Protein AF-A0A7J3EH25-F1 (afdb_monomer_lite)

pLDDT: mean 84.83, std 17.76, range [37.72, 96.88]

Secondary st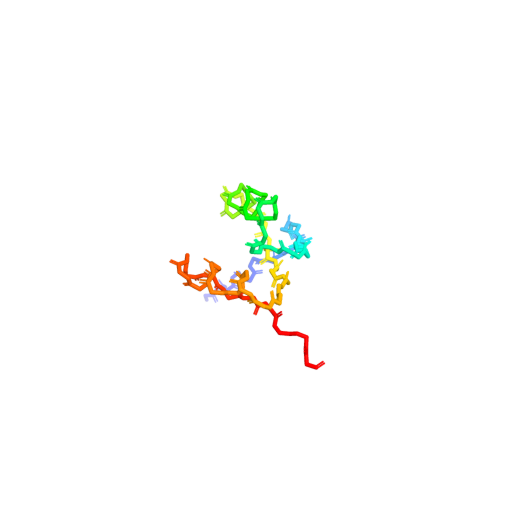ructure (DSSP, 8-state):
-------TTSS-EEEEETTTSHHHHHHHHHHTTSS-EEEEE--THHHHHHHHTT--PPP--

Radius of gyration: 13.91 Å; chains: 1; bounding box: 29×27×41 Å

Sequence (61 aa):
MKVELGGSEDRLNITVIGAGGTAGSFITDRLLKKDYNVFLCEKGEGVVKLQKKGLTATRVE

Structure (mmCIF, N/CA/C/O backbone):
data_AF-A0A7J3EH25-F1
#
_entry.id   AF-A0A7J3EH25-F1
#
loop_
_atom_site.group_PDB
_atom_site.id
_atom_site.type_symbol
_atom_site.label_atom_id
_atom_site.label_alt_id
_atom_site.label_comp_id
_atom_site.label_asym_id
_atom_site.label_entity_id
_atom_site.label_seq_id
_atom_site.pdbx_PDB_ins_code
_atom_site.Cartn_x
_atom_site.Cartn_y
_atom_site.Cartn_z
_atom_site.occupancy
_atom_site.B_iso_or_equiv
_atom_site.auth_seq_id
_atom_site.auth_comp_id
_atom_site.auth_asym_id
_atom_site.auth_atom_id
_atom_site.pdbx_PDB_model_num
ATOM 1 N N . MET A 1 1 ? -15.223 -20.544 30.226 1.00 41.97 1 MET A N 1
ATOM 2 C CA . MET A 1 1 ? -14.295 -19.544 29.660 1.00 41.97 1 MET A CA 1
ATOM 3 C C . MET A 1 1 ? -14.967 -18.991 28.414 1.00 41.97 1 MET A C 1
ATOM 5 O O . MET A 1 1 ? -15.157 -19.743 27.467 1.00 41.97 1 MET A O 1
ATOM 9 N N . LYS A 1 2 ? -15.491 -17.764 28.470 1.00 37.72 2 LYS A N 1
ATOM 10 C CA . LYS A 1 2 ? -16.142 -17.129 27.317 1.00 37.72 2 LYS A CA 1
ATOM 11 C C . LYS A 1 2 ? -15.022 -16.619 26.415 1.00 37.72 2 LYS A C 1
ATOM 13 O O . LYS A 1 2 ? -14.236 -15.788 26.853 1.00 37.72 2 LYS A O 1
ATOM 18 N N . VAL A 1 3 ? -14.901 -17.176 25.217 1.00 47.97 3 VAL A N 1
ATOM 19 C CA . VAL A 1 3 ? -14.026 -16.616 24.185 1.00 47.97 3 VAL A CA 1
ATOM 20 C C . VAL A 1 3 ? -14.809 -15.467 23.570 1.00 47.97 3 VAL A C 1
ATOM 22 O O . VAL A 1 3 ? -15.786 -15.690 22.858 1.00 47.97 3 VAL A O 1
ATOM 25 N N . GLU A 1 4 ? -14.440 -14.242 23.922 1.00 47.78 4 GLU A N 1
ATOM 26 C CA . GLU A 1 4 ? -14.943 -13.059 23.237 1.00 47.78 4 GLU A CA 1
ATOM 27 C C . GLU A 1 4 ? -14.241 -12.982 21.883 1.00 47.78 4 GLU A C 1
ATOM 29 O O . GLU A 1 4 ? -13.079 -12.593 21.774 1.00 47.78 4 GLU A O 1
ATOM 34 N N . LEU A 1 5 ? -14.945 -13.414 20.840 1.00 50.75 5 LEU A N 1
ATOM 35 C CA . LEU A 1 5 ? -14.596 -13.072 19.469 1.00 50.75 5 LEU A CA 1
ATOM 36 C C . LEU A 1 5 ? -14.953 -11.592 19.291 1.00 50.75 5 LEU A C 1
ATOM 38 O O . LEU A 1 5 ? -16.071 -11.267 18.900 1.00 50.75 5 LEU A O 1
ATOM 42 N N . GLY A 1 6 ? -14.035 -10.698 19.666 1.00 48.25 6 GLY A N 1
ATOM 43 C CA . GLY A 1 6 ? -14.152 -9.273 19.369 1.00 48.25 6 GLY A CA 1
ATOM 44 C C . GLY A 1 6 ? -14.269 -9.099 17.858 1.00 48.25 6 GLY A C 1
ATOM 45 O O . GLY A 1 6 ? -13.297 -9.314 17.134 1.00 48.25 6 GLY A O 1
ATOM 46 N N . GLY A 1 7 ? -15.479 -8.802 17.386 1.00 48.28 7 GLY A N 1
ATOM 47 C CA . GLY A 1 7 ? -15.786 -8.650 15.970 1.00 48.28 7 GLY A CA 1
ATOM 48 C C . GLY A 1 7 ? -14.902 -7.582 15.336 1.00 48.28 7 GLY A C 1
ATOM 49 O O . GLY A 1 7 ? -14.785 -6.469 15.838 1.00 48.28 7 GLY A O 1
ATOM 50 N N . SER A 1 8 ? -14.284 -7.919 14.210 1.00 58.78 8 SER A N 1
ATOM 51 C CA . SER A 1 8 ? -13.460 -7.032 13.388 1.00 58.78 8 SER A CA 1
ATOM 52 C C . SER A 1 8 ? -14.281 -5.992 12.603 1.00 58.78 8 SER A C 1
ATOM 54 O O . SER A 1 8 ? -13.875 -5.612 11.506 1.00 58.78 8 SER A O 1
ATOM 56 N N . GLU A 1 9 ? -15.456 -5.589 13.095 1.00 56.09 9 GLU A N 1
ATOM 57 C CA . GLU A 1 9 ? -16.425 -4.777 12.341 1.00 56.09 9 GLU A CA 1
ATOM 58 C C . GLU A 1 9 ? -16.072 -3.278 12.297 1.00 56.09 9 GLU A C 1
ATOM 60 O O . GLU A 1 9 ? -16.478 -2.599 11.358 1.00 56.09 9 GLU A O 1
ATOM 65 N N . ASP A 1 10 ? -15.235 -2.770 13.213 1.00 65.62 10 ASP A N 1
ATOM 66 C CA . ASP A 1 10 ? -14.897 -1.333 13.274 1.00 65.62 10 ASP A CA 1
ATOM 67 C C . ASP A 1 10 ? -13.646 -0.930 12.469 1.00 65.62 10 ASP A C 1
ATOM 69 O O . ASP A 1 10 ? -13.359 0.260 12.296 1.00 65.62 10 ASP A O 1
ATOM 73 N N . ARG A 1 11 ? -12.873 -1.894 11.952 1.00 80.56 11 ARG A N 1
ATOM 74 C CA . ARG A 1 11 ? -11.649 -1.588 11.194 1.00 80.56 11 ARG A CA 1
ATOM 75 C C . ARG A 1 11 ? -11.960 -1.380 9.721 1.00 80.56 11 ARG A C 1
ATOM 77 O O . ARG A 1 11 ? -12.301 -2.318 9.003 1.00 80.56 11 ARG A O 1
ATOM 84 N N . LEU A 1 12 ? -11.762 -0.151 9.244 1.00 92.19 12 LEU A N 1
ATOM 85 C CA . LEU A 1 12 ? -11.917 0.159 7.824 1.00 92.19 12 LEU A CA 1
ATOM 86 C C . LEU A 1 12 ? -10.910 -0.641 6.985 1.00 92.19 12 LEU A C 1
ATOM 88 O O . LEU A 1 12 ? -9.703 -0.639 7.249 1.00 92.19 12 LEU A O 1
ATOM 92 N N . ASN A 1 13 ? -11.426 -1.293 5.945 1.00 93.06 13 ASN A N 1
ATOM 93 C CA . ASN A 1 13 ? -10.626 -1.969 4.933 1.00 93.06 13 ASN A CA 1
ATOM 94 C C . ASN A 1 13 ? -10.130 -0.938 3.915 1.00 93.06 13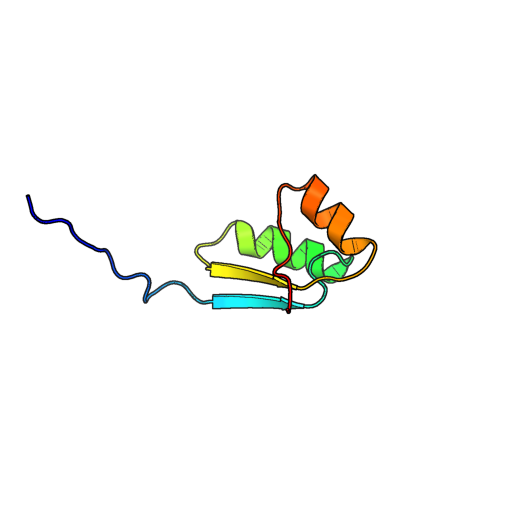 ASN A C 1
ATOM 96 O O . ASN A 1 13 ? -10.933 -0.241 3.295 1.00 93.06 13 ASN A O 1
ATOM 100 N N . ILE A 1 14 ? -8.816 -0.851 3.717 1.00 94.44 14 ILE A N 1
ATOM 101 C CA . ILE A 1 14 ? -8.209 0.079 2.760 1.00 94.44 14 ILE A CA 1
ATOM 102 C C . ILE A 1 14 ? -7.314 -0.703 1.810 1.00 94.44 14 ILE A C 1
ATOM 104 O O . ILE A 1 14 ? -6.361 -1.348 2.236 1.00 94.44 14 ILE A O 1
ATOM 108 N N . THR A 1 15 ? -7.591 -0.609 0.511 1.00 95.44 15 THR A N 1
ATOM 109 C CA . THR A 1 15 ? -6.718 -1.168 -0.528 1.00 95.44 15 THR A CA 1
ATOM 110 C C . THR A 1 15 ? -5.913 -0.056 -1.187 1.00 95.44 15 THR A C 1
ATOM 112 O O . THR A 1 15 ? -6.484 0.926 -1.658 1.00 95.44 15 THR A O 1
ATOM 115 N N . VAL A 1 16 ? -4.592 -0.217 -1.257 1.00 95.62 16 VAL A N 1
ATOM 116 C CA . VAL A 1 16 ? -3.695 0.698 -1.976 1.00 95.62 16 VAL A CA 1
ATOM 117 C C . VAL A 1 16 ? -3.247 0.035 -3.277 1.00 95.62 16 VAL A C 1
ATOM 119 O O . VAL A 1 16 ? -2.515 -0.952 -3.251 1.00 95.62 16 VAL A O 1
ATOM 122 N N . ILE A 1 17 ? -3.672 0.581 -4.418 1.00 95.31 17 ILE A N 1
ATOM 123 C CA . ILE A 1 17 ? -3.227 0.142 -5.750 1.00 95.31 17 ILE A CA 1
ATOM 124 C C . ILE A 1 17 ? -1.984 0.945 -6.143 1.00 95.31 17 ILE A C 1
ATOM 126 O O . ILE A 1 17 ? -1.989 2.17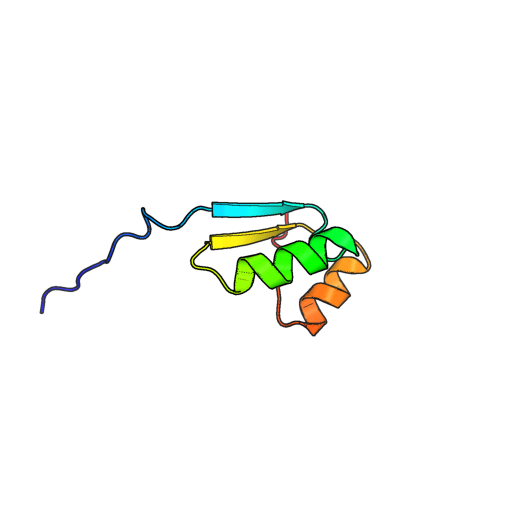3 -6.076 1.00 95.31 17 ILE A O 1
ATOM 130 N N . GLY A 1 18 ? -0.914 0.254 -6.537 1.00 95.56 18 GLY A N 1
ATOM 131 C CA . GLY A 1 18 ? 0.407 0.859 -6.729 1.00 95.56 18 GLY A CA 1
ATOM 132 C C . GLY A 1 18 ? 1.138 1.106 -5.404 1.00 95.56 18 GLY A C 1
ATOM 133 O O . GLY A 1 18 ? 1.818 2.122 -5.247 1.00 95.56 18 GLY A O 1
ATOM 134 N N . ALA A 1 19 ? 0.956 0.213 -4.423 1.00 96.69 19 ALA A N 1
ATOM 135 C CA . ALA A 1 19 ? 1.444 0.374 -3.050 1.00 96.69 19 ALA A CA 1
ATOM 136 C C . ALA A 1 19 ? 2.976 0.469 -2.910 1.00 96.69 19 ALA A C 1
ATOM 138 O O . ALA A 1 19 ? 3.470 1.035 -1.938 1.00 96.69 19 ALA A O 1
ATOM 139 N N . GLY A 1 20 ? 3.738 -0.069 -3.862 1.00 95.81 20 GLY A N 1
ATOM 140 C CA . GLY A 1 20 ? 5.201 -0.014 -3.895 1.00 95.81 20 GLY A CA 1
ATOM 141 C C . GLY A 1 20 ? 5.769 1.150 -4.718 1.00 95.81 20 GLY A C 1
ATOM 142 O O . GLY A 1 20 ? 6.980 1.393 -4.679 1.00 95.81 20 GLY A O 1
ATOM 143 N N . GLY A 1 21 ? 4.928 1.883 -5.453 1.00 96.19 21 GLY A N 1
ATOM 144 C CA . GLY A 1 21 ? 5.300 3.104 -6.169 1.00 96.19 21 GLY A CA 1
ATOM 145 C C . GLY A 1 21 ? 5.664 4.266 -5.234 1.00 96.19 21 GLY A C 1
ATOM 146 O O . GLY A 1 21 ? 5.434 4.212 -4.029 1.00 96.19 21 GLY A O 1
ATOM 147 N N . THR A 1 22 ? 6.225 5.354 -5.776 1.00 95.25 22 THR A N 1
ATOM 148 C CA . THR A 1 22 ? 6.686 6.509 -4.974 1.00 95.25 22 THR A CA 1
ATOM 149 C C . THR A 1 22 ? 5.579 7.084 -4.083 1.00 95.25 22 THR A C 1
ATOM 151 O O . THR A 1 22 ? 5.773 7.230 -2.878 1.00 95.25 22 THR A O 1
ATOM 154 N N . ALA A 1 23 ? 4.403 7.361 -4.655 1.00 96.06 23 ALA A N 1
ATOM 155 C CA . ALA A 1 23 ? 3.267 7.893 -3.904 1.00 96.06 23 ALA A CA 1
ATOM 156 C C . ALA A 1 23 ? 2.588 6.823 -3.031 1.00 96.06 23 ALA A C 1
ATOM 158 O O . ALA A 1 23 ? 2.305 7.069 -1.858 1.00 96.06 23 ALA A O 1
ATOM 159 N N . GLY A 1 24 ? 2.366 5.621 -3.575 1.00 96.56 24 GLY A N 1
ATOM 160 C CA . GLY A 1 24 ? 1.694 4.539 -2.854 1.00 96.56 24 GLY A CA 1
ATOM 161 C C . GLY A 1 24 ? 2.464 4.073 -1.621 1.00 96.56 24 GLY A C 1
ATOM 162 O O . GLY A 1 24 ? 1.854 3.834 -0.584 1.00 96.56 24 GLY A O 1
ATOM 163 N N . SER A 1 25 ? 3.797 4.048 -1.682 1.00 95.81 25 SER A N 1
ATOM 164 C CA . SER A 1 25 ? 4.658 3.685 -0.550 1.00 95.81 25 SER A CA 1
ATOM 165 C C . SER A 1 25 ? 4.528 4.690 0.598 1.00 95.81 25 SER A C 1
ATOM 167 O O . SER A 1 25 ? 4.396 4.298 1.755 1.00 95.81 25 SER A O 1
ATOM 169 N N . PHE A 1 26 ? 4.460 5.988 0.284 1.00 96.81 26 PHE A N 1
ATOM 170 C CA . PHE A 1 26 ? 4.258 7.037 1.286 1.00 96.81 26 PHE A CA 1
ATOM 171 C C . PHE A 1 26 ? 2.891 6.946 1.978 1.00 96.81 26 PHE A C 1
ATOM 173 O O . PHE A 1 26 ? 2.788 7.141 3.190 1.00 96.81 26 PHE A O 1
ATOM 180 N N . ILE A 1 27 ? 1.838 6.639 1.217 1.00 96.88 27 ILE A N 1
ATOM 181 C CA . ILE A 1 27 ?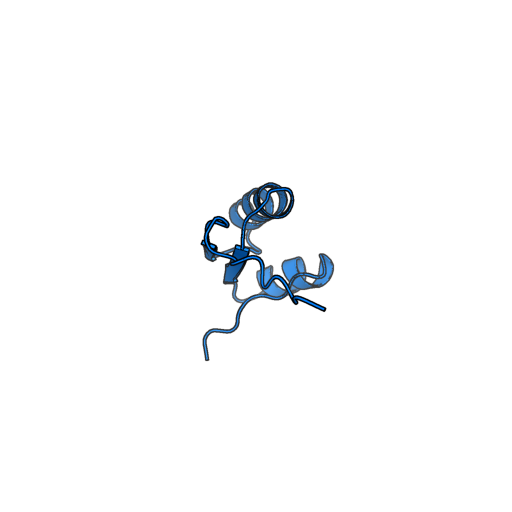 0.488 6.438 1.759 1.00 96.88 27 ILE A CA 1
ATOM 182 C C . ILE A 1 27 ? 0.453 5.165 2.615 1.00 96.88 27 ILE A C 1
ATOM 184 O O . ILE A 1 27 ? -0.015 5.205 3.753 1.00 96.88 27 ILE A O 1
ATOM 188 N N . THR A 1 28 ? 1.018 4.067 2.109 1.00 96.19 28 THR A N 1
ATOM 189 C CA . THR A 1 28 ? 1.116 2.774 2.803 1.00 96.19 28 THR A CA 1
ATOM 190 C C . THR A 1 28 ? 1.786 2.927 4.171 1.00 96.19 28 THR A C 1
ATOM 192 O O . THR A 1 28 ? 1.224 2.505 5.179 1.00 96.19 28 THR A O 1
ATOM 195 N N . ASP A 1 29 ? 2.920 3.633 4.243 1.00 95.75 29 ASP A N 1
ATOM 196 C CA . ASP A 1 29 ? 3.664 3.860 5.493 1.00 95.75 29 ASP A CA 1
ATOM 197 C C . ASP A 1 29 ? 2.867 4.642 6.552 1.00 95.75 29 ASP A C 1
ATOM 199 O O . ASP A 1 29 ? 3.143 4.542 7.751 1.00 95.75 29 ASP A O 1
ATOM 203 N N . ARG A 1 30 ? 1.891 5.454 6.132 1.00 96.69 30 ARG A N 1
ATOM 204 C CA . ARG A 1 30 ? 1.006 6.200 7.039 1.00 96.69 30 ARG A CA 1
ATOM 205 C C . ARG A 1 30 ? -0.174 5.355 7.499 1.00 96.69 30 ARG A C 1
ATOM 207 O O . ARG A 1 30 ? -0.516 5.410 8.678 1.00 96.69 30 ARG A O 1
ATOM 214 N N . LEU A 1 31 ? -0.776 4.588 6.592 1.00 95.31 31 LEU A N 1
ATOM 215 C CA . LEU A 1 31 ? -1.935 3.745 6.888 1.00 95.31 31 LEU A CA 1
ATOM 216 C C . LEU A 1 31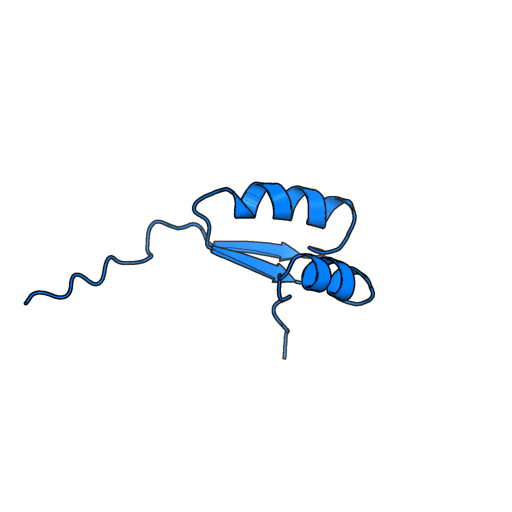 ? -1.580 2.588 7.825 1.00 95.31 31 LEU A C 1
ATOM 218 O O . LEU A 1 31 ? -2.338 2.313 8.746 1.00 95.31 31 LEU A O 1
ATOM 222 N N . LEU A 1 32 ? -0.397 1.983 7.669 1.00 93.88 32 LEU A N 1
ATOM 223 C CA . LEU A 1 32 ? 0.074 0.889 8.532 1.00 93.88 32 LEU A CA 1
ATOM 224 C C . LEU A 1 32 ? 0.304 1.295 9.999 1.00 93.88 32 LEU A C 1
ATOM 226 O O . LEU A 1 32 ? 0.458 0.436 10.860 1.00 93.88 32 LEU A O 1
ATOM 230 N N . LYS A 1 33 ? 0.334 2.599 10.303 1.00 94.44 33 LYS A N 1
ATOM 231 C CA . LYS A 1 33 ? 0.458 3.134 11.673 1.00 94.44 33 LYS A CA 1
ATOM 232 C C . LYS A 1 33 ? -0.898 3.376 12.344 1.00 94.44 33 LYS A C 1
ATOM 234 O O . LYS A 1 33 ? -0.949 3.962 13.425 1.00 94.44 33 LYS A O 1
ATOM 239 N N . LYS A 1 34 ? -1.993 3.043 11.665 1.00 92.31 34 LYS A N 1
ATOM 240 C CA . LYS A 1 34 ? -3.371 3.283 12.093 1.00 92.31 34 LYS A CA 1
ATOM 241 C C . LYS A 1 34 ? -4.111 1.958 12.205 1.00 92.31 34 LYS A C 1
ATOM 243 O O . LYS A 1 34 ? -3.626 0.925 11.755 1.00 92.31 34 LYS A O 1
ATOM 248 N N . ASP A 1 35 ? -5.294 2.013 12.802 1.00 90.81 35 ASP A N 1
ATOM 249 C CA . ASP A 1 35 ? -6.127 0.838 13.031 1.00 90.81 35 ASP A CA 1
ATOM 250 C C . ASP A 1 35 ? -6.975 0.492 11.795 1.00 90.81 35 ASP A C 1
ATOM 252 O O . ASP A 1 35 ? -8.199 0.587 11.799 1.00 90.81 35 ASP A O 1
ATOM 256 N N . TYR A 1 36 ? -6.299 0.156 10.695 1.00 92.25 36 TYR A N 1
ATOM 257 C CA . TYR A 1 36 ? -6.924 -0.230 9.429 1.00 92.25 36 TYR A CA 1
ATOM 258 C C . TYR A 1 36 ? -6.515 -1.643 9.025 1.00 92.25 36 TYR A C 1
ATOM 260 O O . TYR A 1 36 ? -5.390 -2.077 9.275 1.00 92.25 36 TYR A O 1
ATOM 268 N N . ASN A 1 37 ? -7.396 -2.323 8.296 1.00 92.06 37 ASN A N 1
ATOM 269 C CA . ASN A 1 37 ? -7.035 -3.527 7.555 1.00 92.06 37 ASN A CA 1
ATOM 270 C C . ASN A 1 37 ? -6.506 -3.094 6.179 1.00 92.06 37 ASN A C 1
ATOM 272 O O . ASN A 1 37 ? -7.282 -2.736 5.289 1.00 92.06 37 ASN A O 1
ATOM 276 N N . VAL A 1 38 ? -5.181 -3.057 6.019 1.00 93.62 38 VAL A N 1
ATOM 277 C CA . VAL A 1 38 ? -4.535 -2.533 4.805 1.00 93.62 38 VAL A CA 1
ATOM 278 C C . VAL A 1 38 ? -4.168 -3.666 3.845 1.00 93.62 38 VAL A C 1
ATOM 280 O O . VAL A 1 38 ? -3.399 -4.558 4.194 1.00 93.62 38 VAL A O 1
ATOM 283 N N . PHE A 1 39 ? -4.662 -3.586 2.610 1.00 94.75 39 PHE A N 1
ATOM 284 C CA . PHE A 1 39 ? -4.355 -4.505 1.513 1.00 94.75 39 PHE A CA 1
ATOM 285 C C . PHE A 1 39 ? -3.498 -3.792 0.463 1.00 94.75 39 PHE A C 1
ATOM 287 O O . PHE A 1 39 ? -3.775 -2.652 0.082 1.00 94.75 39 PHE A O 1
ATOM 294 N N . LEU A 1 40 ? -2.445 -4.452 -0.015 1.00 95.88 40 LEU A N 1
ATOM 295 C CA . LEU A 1 40 ? -1.439 -3.831 -0.876 1.00 95.88 40 LEU A CA 1
ATOM 296 C C . LEU A 1 40 ? -1.476 -4.486 -2.252 1.00 95.88 40 LEU A C 1
ATOM 298 O O . LEU A 1 40 ? -1.182 -5.666 -2.369 1.00 95.88 40 LEU A O 1
ATOM 302 N N . CYS A 1 41 ? -1.802 -3.735 -3.297 1.00 95.19 41 CYS A N 1
ATOM 303 C CA . CYS A 1 41 ? -1.777 -4.222 -4.673 1.00 95.19 41 CYS A CA 1
ATOM 304 C C . CYS A 1 41 ? -0.619 -3.556 -5.419 1.00 95.19 41 CYS A C 1
ATOM 306 O O . CYS A 1 41 ? -0.537 -2.328 -5.496 1.00 95.19 41 CYS A O 1
ATOM 308 N N . GLU A 1 42 ? 0.303 -4.357 -5.946 1.00 94.44 42 GLU A N 1
ATOM 309 C CA . GLU A 1 42 ? 1.462 -3.866 -6.687 1.00 94.44 42 GLU A CA 1
ATOM 310 C C . GLU A 1 42 ? 1.957 -4.902 -7.700 1.00 94.44 42 GLU A C 1
ATOM 312 O O . GLU A 1 42 ? 1.822 -6.108 -7.491 1.00 94.44 42 GLU A O 1
ATOM 317 N N . LYS A 1 43 ? 2.575 -4.418 -8.779 1.00 91.88 43 LYS A N 1
ATOM 318 C CA . LYS A 1 43 ? 3.260 -5.215 -9.796 1.00 91.88 43 LYS A CA 1
ATOM 319 C C . LYS A 1 43 ? 4.673 -4.684 -10.067 1.00 91.88 43 LYS A C 1
ATOM 321 O O . LYS A 1 43 ? 5.014 -3.548 -9.752 1.00 91.88 43 LYS A O 1
ATOM 326 N N . GLY A 1 44 ? 5.508 -5.508 -10.694 1.00 91.38 44 GLY A N 1
ATOM 327 C CA . GLY A 1 44 ? 6.867 -5.114 -11.085 1.00 91.38 44 GLY A CA 1
ATOM 328 C C . GLY A 1 44 ? 7.778 -4.790 -9.894 1.00 91.38 44 GLY A C 1
ATOM 329 O O . GLY A 1 44 ? 7.666 -5.390 -8.826 1.00 91.38 44 GLY A O 1
ATOM 330 N N . GLU A 1 45 ? 8.695 -3.834 -10.070 1.00 92.75 45 GLU A N 1
ATOM 331 C CA . GLU A 1 45 ? 9.742 -3.514 -9.082 1.00 92.75 45 GLU A CA 1
ATOM 332 C C . GLU A 1 45 ? 9.208 -3.013 -7.730 1.00 92.75 45 GLU A C 1
ATOM 334 O O . GLU A 1 45 ? 9.877 -3.153 -6.702 1.00 92.75 45 GLU A O 1
ATOM 339 N N . GLY A 1 46 ? 7.994 -2.449 -7.703 1.00 93.62 46 GLY A N 1
ATOM 340 C CA . GLY A 1 46 ? 7.344 -2.007 -6.468 1.00 93.62 46 GLY A CA 1
ATOM 341 C C . GLY A 1 46 ? 7.133 -3.152 -5.470 1.00 93.62 46 GLY A C 1
ATOM 342 O O . GLY A 1 46 ? 7.217 -2.936 -4.262 1.00 93.62 46 GLY A O 1
ATOM 343 N N . VAL A 1 47 ? 6.965 -4.386 -5.958 1.00 94.81 47 VAL A N 1
ATOM 344 C CA . VAL A 1 47 ? 6.825 -5.584 -5.114 1.00 94.81 47 VAL A CA 1
ATOM 345 C C . VAL A 1 47 ? 8.085 -5.8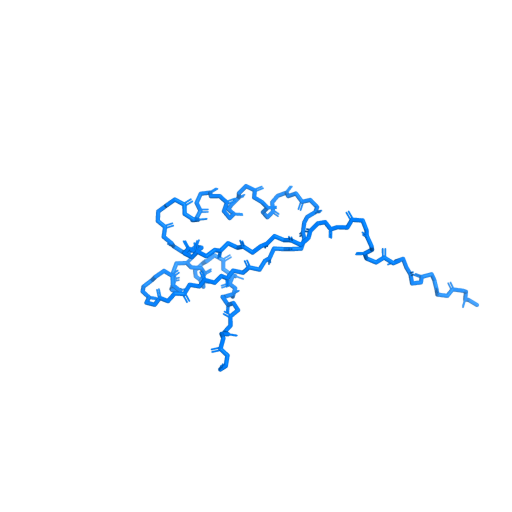16 -4.280 1.00 94.81 47 VAL A C 1
ATOM 347 O O . VAL A 1 47 ? 7.990 -6.073 -3.083 1.00 94.81 47 VAL A O 1
ATOM 350 N N . VAL A 1 48 ? 9.272 -5.643 -4.868 1.00 94.12 48 VAL A N 1
ATOM 351 C CA . VAL A 1 48 ? 10.552 -5.804 -4.156 1.00 94.12 48 VAL A CA 1
ATOM 352 C C . VAL A 1 48 ? 10.697 -4.750 -3.055 1.00 94.12 48 VAL A C 1
ATOM 354 O O . VAL A 1 48 ? 11.215 -5.040 -1.976 1.00 94.12 48 VAL A O 1
ATOM 357 N N . LYS A 1 49 ? 10.215 -3.522 -3.289 1.00 93.75 49 LYS A N 1
ATOM 358 C CA . LYS A 1 49 ? 10.213 -2.459 -2.269 1.00 93.75 49 LYS A CA 1
ATOM 359 C C . LYS A 1 49 ? 9.305 -2.808 -1.091 1.00 93.75 49 LYS A C 1
ATOM 361 O O . LYS A 1 49 ? 9.706 -2.587 0.049 1.00 93.75 49 LYS A O 1
ATOM 366 N N . LEU A 1 50 ? 8.126 -3.375 -1.352 1.00 94.69 50 LEU A N 1
ATOM 367 C CA . LEU A 1 50 ? 7.228 -3.867 -0.303 1.00 94.69 50 LEU A CA 1
ATOM 368 C C . LEU A 1 50 ? 7.868 -5.020 0.482 1.00 94.69 50 LEU A C 1
ATOM 370 O O . LEU A 1 50 ? 7.917 -4.968 1.708 1.00 94.69 50 LEU A O 1
ATOM 374 N N . GLN A 1 51 ? 8.466 -5.995 -0.204 1.00 94.25 51 GLN A N 1
ATOM 375 C CA . GLN A 1 51 ? 9.134 -7.135 0.434 1.00 94.25 51 GLN A CA 1
ATOM 376 C C . GLN A 1 51 ? 10.295 -6.711 1.341 1.00 94.25 51 GLN A C 1
ATOM 378 O O . GLN A 1 51 ? 10.423 -7.217 2.453 1.00 94.25 51 GLN A O 1
ATOM 383 N N . LYS A 1 52 ? 11.106 -5.728 0.922 1.00 94.44 52 LYS A N 1
ATOM 384 C CA . LYS A 1 52 ? 12.174 -5.144 1.759 1.00 94.44 52 LYS A CA 1
ATOM 385 C C . LYS A 1 52 ? 11.650 -4.492 3.043 1.00 94.44 52 LYS A C 1
ATOM 387 O O . LYS A 1 52 ? 12.405 -4.353 3.997 1.00 94.44 52 LYS A O 1
ATOM 392 N N . LYS A 1 53 ? 10.373 -4.100 3.069 1.00 92.06 53 LYS A N 1
ATOM 393 C CA . LYS A 1 53 ? 9.673 -3.568 4.248 1.00 92.06 53 LYS A CA 1
ATOM 394 C C . LYS A 1 53 ? 8.958 -4.656 5.065 1.00 92.06 53 LYS A C 1
ATOM 396 O O . LYS A 1 53 ? 8.247 -4.324 6.006 1.00 92.06 53 LYS A O 1
ATOM 401 N N . GLY A 1 54 ? 9.104 -5.935 4.705 1.00 94.75 54 GLY A N 1
ATOM 402 C CA . GLY A 1 54 ? 8.362 -7.039 5.323 1.00 94.75 54 GLY A CA 1
ATOM 403 C C . GLY A 1 54 ? 6.881 -7.078 4.933 1.00 94.75 54 GLY A C 1
ATOM 404 O O . GLY A 1 54 ? 6.089 -7.741 5.595 1.00 94.75 54 GLY A O 1
ATOM 405 N N . LEU A 1 55 ? 6.494 -6.361 3.874 1.00 94.31 55 LEU A N 1
ATOM 406 C CA . LEU A 1 55 ? 5.119 -6.284 3.395 1.00 94.31 55 LEU A CA 1
ATOM 407 C C . LEU A 1 55 ? 4.913 -7.227 2.214 1.00 94.31 55 LEU A C 1
ATOM 409 O O . LEU A 1 55 ? 5.768 -7.355 1.337 1.00 94.31 55 LEU A O 1
ATOM 413 N N . THR A 1 56 ? 3.738 -7.848 2.169 1.00 92.81 56 THR A N 1
ATOM 414 C CA . THR A 1 56 ? 3.344 -8.724 1.065 1.00 92.81 56 THR A CA 1
ATOM 415 C C . THR A 1 56 ? 2.248 -8.047 0.261 1.00 92.81 56 THR A C 1
ATOM 417 O O . THR A 1 56 ? 1.230 -7.640 0.815 1.00 92.81 56 THR A O 1
ATOM 420 N N . ALA A 1 57 ? 2.468 -7.913 -1.047 1.00 88.50 57 ALA A N 1
ATOM 421 C CA . ALA A 1 57 ? 1.406 -7.515 -1.955 1.00 88.50 57 ALA A CA 1
ATOM 422 C C . ALA A 1 57 ? 0.401 -8.666 -2.091 1.00 88.50 57 ALA A C 1
ATOM 424 O O . ALA A 1 57 ? 0.794 -9.815 -2.308 1.00 88.50 57 ALA A O 1
ATOM 425 N N . THR A 1 58 ? -0.884 -8.353 -1.983 1.00 79.75 58 THR A N 1
ATOM 426 C CA . THR A 1 58 ? -1.974 -9.267 -2.297 1.00 79.75 58 THR A CA 1
ATOM 427 C C . THR A 1 58 ? -1.869 -9.634 -3.775 1.00 79.75 58 THR A C 1
ATOM 429 O O . THR A 1 58 ? -1.903 -8.758 -4.642 1.00 79.75 58 THR A O 1
ATOM 432 N N . ARG A 1 59 ? -1.694 -10.924 -4.073 1.00 65.94 59 ARG A N 1
ATOM 433 C CA . ARG A 1 59 ? -1.755 -11.422 -5.450 1.00 65.94 59 ARG A CA 1
ATOM 434 C C . ARG A 1 59 ? -3.214 -11.410 -5.898 1.00 65.94 59 ARG A C 1
ATOM 436 O O . ARG A 1 59 ? -4.077 -11.870 -5.158 1.00 65.94 59 ARG A O 1
ATOM 443 N N . VAL A 1 60 ? -3.471 -10.877 -7.087 1.00 56.47 60 VAL A N 1
ATOM 444 C CA . VAL A 1 60 ? -4.714 -11.160 -7.808 1.00 56.47 60 VAL A CA 1
ATOM 445 C C . VAL A 1 60 ? -4.422 -12.447 -8.575 1.00 56.47 60 VAL A C 1
ATOM 447 O O . VAL A 1 60 ? -3.510 -12.443 -9.403 1.00 56.47 60 VAL A O 1
ATOM 450 N N . GLU A 1 61 ? -5.062 -13.547 -8.178 1.00 49.56 61 GLU A N 1
ATOM 451 C CA . GLU A 1 61 ? -5.008 -14.827 -8.903 1.00 49.56 61 GLU A CA 1
ATOM 452 C C . GLU A 1 61 ? -5.611 -14.702 -10.307 1.00 49.56 61 GLU A C 1
ATOM 454 O O . GLU A 1 61 ? -6.573 -13.913 -10.471 1.00 49.56 61 GLU A O 1
#

Foldseek 3Di:
DDDPPPDPVPAAEEEQAQCLDPVNVVVVVVPVVDRHNYAYAHDDPSQVSCVVVVHHHDDDD